Protein AF-A0A955SQ90-F1 (afdb_monomer)

Mean predicted aligned error: 10.05 Å

Radius of gyration: 16.02 Å; Cα contacts (8 Å, |Δi|>4): 239; chains: 1; bounding box: 36×39×43 Å

Sequence (158 aa):
DIQVRSLGATRTIRAVPMTREKFEENLLSICSNRDPAEMIDYAYPKRAPFSAIEWEGALPFVQVNGEWFELVSIDETPIRDILDFCHETYGEMWRLRFEEDIAGVLIQMGLEAYETVRLGLADREGEGVTLSEVPMTRANRDSIALINDVRLGRSGER

pLDDT: mean 78.4, std 21.26, range [29.86, 97.88]

Nearest PDB structures (foldseek):
  5xdf-assembly1_A  TM=3.552E-01  e=7.289E+00  Thermus thermophilus HB8
  6a0r-assembly1_A-2  TM=3.550E-01  e=7.733E+00  Thermus thermophilus HB8
  5zvs-assembly1_C  TM=3.124E-01  e=8.204E+00  Grass carp reovirus
  7yfe-assembly1_B  TM=2.837E-01  e=9.235E+00  Mammalian orthoreovirus 3

Foldseek 3Di:
DDFFDDDNDTDDDDQPQCPPVNLVVVLCVVPVDDDPVVSVCVSQPQWDLFQEWDDDDPWIWTHHPNDIWTFQDKQRHGVVVLLVQLCVPPPPCSVVCVQGRVLNSCVSSVHHRRFFIKTWTAHPVRRIDIDGGRGTDNNSNVSHVVVVCVVVVVVPDD

Secondary structure (DSSP, 8-state):
-EEEEETTEEEEE------HHHHHHHHHHH-TTS-HHHHHHHHS---BSSSEEEEETTEEEEEETTEEEEEEEETTEEHHHHHHHHHHHHGGGHHHHHHH-HHHHHHHTT---SSEEEEEEE-TT--EEEEEEEE-BHHHHHHHHHHHHHHTT-TT--

Structure (mmCIF, N/CA/C/O backbone):
data_AF-A0A955SQ90-F1
#
_entry.id   AF-A0A955SQ90-F1
#
loop_
_atom_site.group_PDB
_atom_site.id
_atom_site.type_symbol
_atom_site.label_atom_id
_atom_site.label_alt_id
_atom_site.label_comp_id
_atom_site.label_asym_id
_atom_site.label_entity_id
_atom_site.label_seq_id
_atom_site.pdbx_PDB_ins_code
_atom_site.Cartn_x
_atom_site.Cartn_y
_atom_site.Cartn_z
_atom_site.occupancy
_atom_site.B_iso_or_equiv
_atom_site.auth_seq_id
_atom_site.auth_comp_id
_atom_site.auth_asym_id
_atom_site.auth_atom_id
_atom_site.pdbx_PDB_model_num
ATOM 1 N N . ASP A 1 1 ? 2.388 -10.874 -18.696 1.00 40.19 1 ASP A N 1
ATOM 2 C CA . ASP A 1 1 ? 1.264 -10.207 -19.388 1.00 40.19 1 ASP A CA 1
ATOM 3 C C . ASP A 1 1 ? 0.035 -10.247 -18.497 1.00 40.19 1 ASP A C 1
ATOM 5 O O . ASP A 1 1 ? -0.494 -11.325 -18.267 1.00 40.19 1 ASP A O 1
ATOM 9 N N . ILE A 1 2 ? -0.361 -9.097 -17.951 1.00 38.97 2 ILE A N 1
ATOM 10 C CA . ILE A 1 2 ? -1.510 -8.938 -17.052 1.00 38.97 2 ILE A CA 1
ATOM 11 C C . ILE A 1 2 ? -2.742 -8.634 -17.912 1.00 38.97 2 ILE A C 1
ATOM 13 O O . ILE A 1 2 ? -2.686 -7.803 -18.818 1.00 38.97 2 ILE A O 1
ATOM 17 N N . GLN A 1 3 ? -3.857 -9.322 -17.675 1.00 32.62 3 GLN A N 1
ATOM 18 C CA . GLN A 1 3 ? -5.113 -9.065 -18.384 1.00 32.62 3 GLN A CA 1
ATOM 19 C C . GLN A 1 3 ? -6.008 -8.210 -17.492 1.00 32.62 3 GLN A C 1
ATOM 21 O O . GLN A 1 3 ? -6.596 -8.723 -16.546 1.00 32.62 3 GLN A O 1
ATOM 26 N N . VAL A 1 4 ? -6.136 -6.922 -17.806 1.00 39.19 4 VAL A N 1
ATOM 27 C CA . VAL A 1 4 ? -7.027 -6.017 -17.069 1.00 39.19 4 VAL A CA 1
ATOM 28 C C . VAL A 1 4 ? -8.333 -5.8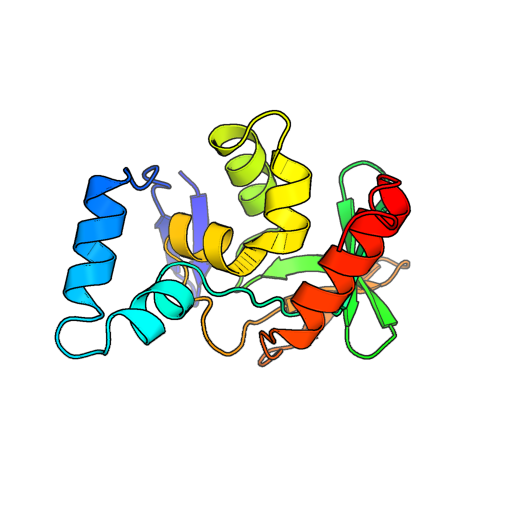68 -17.844 1.00 39.19 4 VAL A C 1
ATOM 30 O O . VAL A 1 4 ? -8.338 -5.710 -19.072 1.00 39.19 4 VAL A O 1
ATOM 33 N N . ARG A 1 5 ? -9.461 -5.963 -17.135 1.00 31.81 5 ARG A N 1
ATOM 34 C CA . ARG A 1 5 ? -10.804 -5.810 -17.701 1.00 31.81 5 ARG A CA 1
ATOM 35 C C . ARG A 1 5 ? -11.400 -4.493 -17.236 1.00 31.81 5 ARG A C 1
ATOM 37 O O . ARG A 1 5 ? -11.757 -4.376 -16.075 1.00 31.81 5 ARG A O 1
ATOM 44 N N . SER A 1 6 ? -11.579 -3.565 -18.171 1.00 32.31 6 SER A N 1
ATOM 45 C CA . SER A 1 6 ? -12.295 -2.311 -17.941 1.00 32.31 6 SER A CA 1
ATOM 46 C C . SER A 1 6 ? -13.330 -2.108 -19.051 1.00 32.31 6 SER A C 1
ATOM 48 O O . SER A 1 6 ? -13.035 -2.313 -20.230 1.00 32.31 6 SER A O 1
ATOM 50 N N . LEU A 1 7 ? -14.567 -1.772 -18.666 1.00 40.38 7 LEU A N 1
ATOM 51 C CA . LEU A 1 7 ? -15.672 -1.357 -19.551 1.00 40.38 7 LEU A CA 1
ATOM 52 C C . LEU A 1 7 ? -15.859 -2.213 -20.824 1.00 40.38 7 LEU A C 1
ATOM 54 O O . LEU A 1 7 ? -15.991 -1.701 -21.933 1.00 40.38 7 LEU A O 1
ATOM 58 N N . GLY A 1 8 ? -15.875 -3.541 -20.674 1.00 37.44 8 GLY A N 1
ATOM 59 C CA . GLY A 1 8 ? -16.151 -4.474 -21.777 1.00 37.44 8 GLY A CA 1
ATOM 60 C C . GLY A 1 8 ? -14.973 -4.745 -22.721 1.00 37.44 8 GLY A C 1
ATOM 61 O O . GLY A 1 8 ? -15.113 -5.554 -23.637 1.00 37.44 8 GLY A O 1
ATOM 62 N N . ALA A 1 9 ? -13.804 -4.148 -22.480 1.00 29.86 9 ALA A N 1
ATOM 63 C CA . ALA A 1 9 ? -12.573 -4.446 -23.199 1.00 29.86 9 ALA A CA 1
ATOM 64 C C . ALA A 1 9 ? -11.601 -5.218 -22.293 1.00 29.86 9 ALA A C 1
ATOM 66 O O . ALA A 1 9 ? -11.253 -4.786 -21.195 1.00 29.86 9 ALA A O 1
ATOM 67 N N . THR A 1 10 ? -11.147 -6.384 -22.762 1.00 32.06 10 THR A N 1
ATOM 68 C CA . THR A 1 10 ? -9.991 -7.063 -22.161 1.00 32.06 10 THR A CA 1
ATOM 69 C C . THR A 1 10 ? -8.747 -6.462 -22.795 1.00 32.06 10 THR A C 1
ATOM 71 O O . THR A 1 10 ? -8.514 -6.658 -23.989 1.00 32.06 10 THR A O 1
ATOM 74 N N . ARG A 1 11 ? -7.968 -5.701 -22.024 1.00 35.09 11 ARG A N 1
ATOM 75 C CA . ARG A 1 11 ? -6.677 -5.183 -22.476 1.00 35.09 11 ARG A CA 1
ATOM 76 C C . ARG A 1 11 ? -5.574 -6.001 -21.825 1.00 35.09 11 ARG A C 1
ATOM 78 O O . ARG A 1 11 ? -5.468 -6.078 -20.606 1.00 35.09 11 ARG A O 1
ATOM 85 N N . THR A 1 12 ? -4.719 -6.577 -22.661 1.00 33.41 12 THR A N 1
ATOM 86 C CA . THR A 1 12 ? -3.447 -7.129 -22.210 1.00 33.41 12 THR A CA 1
ATOM 87 C C . THR A 1 12 ? -2.516 -5.968 -21.885 1.00 33.41 12 THR A C 1
ATOM 89 O O . THR A 1 12 ? -2.025 -5.285 -22.786 1.00 33.41 12 THR A O 1
ATOM 92 N N . ILE A 1 13 ? -2.287 -5.720 -20.602 1.00 41.62 13 ILE A N 1
ATOM 93 C CA . ILE A 1 13 ? -1.193 -4.873 -20.152 1.00 41.62 13 ILE A CA 1
ATOM 94 C C . ILE A 1 13 ? 0.028 -5.780 -20.078 1.00 41.62 13 ILE A C 1
ATOM 96 O O . ILE A 1 13 ? 0.154 -6.659 -19.224 1.00 41.62 13 ILE A O 1
ATOM 100 N N . ARG A 1 14 ? 0.950 -5.602 -21.022 1.00 35.44 14 ARG A N 1
ATOM 101 C CA . ARG A 1 14 ? 2.285 -6.165 -20.865 1.00 35.44 14 ARG A CA 1
ATOM 102 C C . ARG A 1 14 ? 2.881 -5.468 -19.645 1.00 35.44 14 ARG A C 1
ATOM 104 O O . ARG A 1 14 ? 3.166 -4.277 -19.731 1.00 35.44 14 ARG A O 1
ATOM 111 N N . ALA A 1 15 ? 3.023 -6.180 -18.528 1.00 38.78 15 ALA A N 1
ATOM 112 C CA . ALA A 1 15 ? 3.887 -5.747 -17.440 1.00 38.78 15 ALA A CA 1
ATOM 113 C C . ALA A 1 15 ? 5.299 -5.718 -18.024 1.00 38.78 15 ALA A C 1
ATOM 115 O O . ALA A 1 15 ? 5.987 -6.733 -18.111 1.00 38.78 15 ALA A O 1
ATOM 116 N N . VAL A 1 16 ? 5.666 -4.580 -18.601 1.00 41.31 16 VAL A N 1
ATOM 117 C CA . VAL A 1 16 ? 7.043 -4.321 -18.973 1.00 41.31 16 VAL A CA 1
ATOM 118 C C . VAL A 1 16 ? 7.672 -3.904 -17.656 1.00 41.31 16 VAL A C 1
ATOM 120 O O . VAL A 1 16 ? 7.242 -2.875 -17.138 1.00 41.31 16 VAL A O 1
ATOM 123 N N . PRO A 1 17 ? 8.623 -4.665 -17.084 1.00 44.62 17 PRO A N 1
ATOM 124 C CA . PRO A 1 17 ? 9.369 -4.174 -15.937 1.00 44.62 17 PRO A CA 1
ATOM 125 C C . PRO A 1 17 ? 9.941 -2.823 -16.352 1.00 44.62 17 PRO A C 1
ATOM 127 O O . PRO A 1 17 ? 10.726 -2.732 -17.305 1.00 44.62 17 PRO A O 1
ATOM 130 N N . MET A 1 18 ? 9.429 -1.758 -15.741 1.00 51.94 18 MET A N 1
ATOM 131 C CA . MET A 1 18 ? 9.845 -0.417 -16.091 1.00 51.94 18 MET A CA 1
ATOM 132 C C . MET A 1 18 ? 11.285 -0.304 -15.605 1.00 51.94 18 MET A C 1
ATOM 134 O O . MET A 1 18 ? 11.559 -0.302 -14.407 1.00 51.94 18 MET A O 1
ATOM 138 N N . THR A 1 19 ? 12.232 -0.325 -16.544 1.00 59.25 19 THR A N 1
ATOM 139 C CA . THR A 1 19 ? 13.639 -0.113 -16.212 1.00 59.25 19 THR A CA 1
ATOM 140 C C . THR A 1 19 ? 13.769 1.259 -15.566 1.00 59.25 19 THR A C 1
ATOM 142 O O . THR A 1 19 ? 13.012 2.172 -15.895 1.00 59.25 19 THR A O 1
ATOM 145 N N . ARG A 1 20 ? 14.740 1.424 -14.664 1.00 52.84 20 ARG A N 1
ATOM 146 C CA . ARG A 1 20 ? 15.006 2.707 -14.000 1.00 52.84 20 ARG A CA 1
ATOM 147 C C . ARG A 1 20 ? 15.062 3.882 -14.988 1.00 52.84 20 ARG A C 1
ATOM 149 O O . ARG A 1 20 ? 14.469 4.914 -14.718 1.00 52.84 20 ARG A O 1
ATOM 156 N N . GLU A 1 21 ? 15.684 3.688 -16.150 1.00 52.06 21 GLU A N 1
ATOM 157 C CA . GLU A 1 21 ? 15.719 4.685 -17.231 1.00 52.06 21 GLU A CA 1
ATOM 158 C C . GLU A 1 21 ? 14.328 5.013 -17.793 1.00 52.06 21 GLU A C 1
ATOM 160 O O . GLU A 1 21 ? 13.989 6.181 -17.929 1.00 52.06 21 GLU A O 1
ATOM 165 N N . LYS A 1 22 ? 13.478 4.013 -18.058 1.00 57.44 22 LYS A N 1
ATOM 166 C CA . LYS A 1 22 ? 12.107 4.244 -18.552 1.00 57.44 22 LYS A CA 1
ATOM 167 C C . LYS A 1 22 ? 11.197 4.876 -17.501 1.00 57.44 22 LYS A C 1
ATOM 169 O O . LYS A 1 22 ? 10.275 5.608 -17.848 1.00 57.44 22 LYS A O 1
ATOM 174 N N . PHE A 1 23 ? 11.454 4.592 -16.227 1.00 57.75 23 PHE A N 1
ATOM 175 C CA . PHE A 1 23 ? 10.794 5.239 -15.098 1.00 57.75 23 PHE A CA 1
ATOM 176 C C . PHE A 1 23 ? 11.202 6.710 -15.007 1.00 57.75 23 PHE A C 1
ATOM 178 O O . PHE A 1 23 ? 10.340 7.578 -14.918 1.00 57.75 23 PHE A O 1
ATOM 185 N N . GLU A 1 24 ? 12.499 7.003 -15.123 1.00 55.03 24 GLU A N 1
ATOM 186 C CA . GLU A 1 24 ? 13.032 8.367 -15.160 1.00 55.03 24 GLU A CA 1
ATOM 187 C C . GLU A 1 24 ? 12.503 9.153 -16.378 1.00 55.03 24 GLU A C 1
ATOM 189 O O . GLU A 1 24 ? 12.085 10.297 -16.220 1.00 55.03 24 GLU A O 1
ATOM 194 N N . GLU A 1 25 ? 12.405 8.541 -17.564 1.00 56.84 25 GLU A N 1
ATOM 195 C CA . GLU A 1 25 ? 11.799 9.151 -18.761 1.00 56.84 25 GLU A CA 1
ATOM 196 C C . GLU A 1 25 ? 10.298 9.443 -18.590 1.00 56.84 25 GLU A C 1
ATOM 198 O O . GLU A 1 25 ? 9.833 10.528 -18.952 1.00 56.84 25 GLU A O 1
ATOM 203 N N . ASN A 1 26 ? 9.533 8.512 -18.008 1.00 58.47 26 ASN A N 1
ATOM 204 C CA . ASN A 1 26 ? 8.109 8.710 -17.726 1.00 58.47 26 ASN A CA 1
ATOM 205 C C . ASN A 1 26 ? 7.895 9.838 -16.701 1.00 58.47 26 ASN A C 1
ATOM 207 O O . ASN A 1 26 ? 7.064 10.723 -16.902 1.00 58.47 26 ASN A O 1
ATOM 211 N N . LEU A 1 27 ? 8.703 9.860 -15.637 1.00 55.91 27 LEU A N 1
ATOM 212 C CA . LEU A 1 27 ? 8.681 10.922 -14.632 1.00 55.91 27 LEU A CA 1
ATOM 213 C C . LEU A 1 27 ? 9.053 12.285 -15.223 1.00 55.91 27 LEU A C 1
ATOM 215 O O . LEU A 1 27 ? 8.381 13.274 -14.941 1.00 55.91 27 LEU A O 1
ATOM 219 N N . LEU A 1 28 ? 10.076 12.350 -16.077 1.00 54.56 28 LEU A N 1
ATOM 220 C CA . LEU A 1 28 ? 10.471 13.581 -16.766 1.00 54.56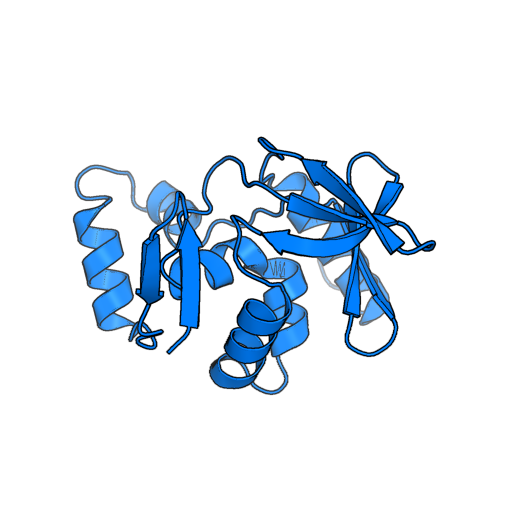 28 LEU A CA 1
ATOM 221 C C . LEU A 1 28 ? 9.370 14.090 -17.710 1.00 54.56 28 LEU A C 1
ATOM 223 O O . LEU A 1 28 ? 9.173 15.302 -17.815 1.00 54.56 28 LEU A O 1
ATOM 227 N N . SER A 1 29 ? 8.624 13.185 -18.354 1.00 54.59 29 SER A N 1
ATOM 228 C CA . SER A 1 29 ? 7.499 13.535 -19.229 1.00 54.59 29 SER A CA 1
ATOM 229 C C . SER A 1 29 ? 6.281 14.061 -18.463 1.00 54.59 29 SER A C 1
ATOM 231 O O . SER A 1 29 ? 5.602 14.959 -18.959 1.00 54.59 29 SER A O 1
ATOM 233 N N . ILE A 1 30 ? 5.979 13.519 -17.280 1.00 54.78 30 ILE A N 1
ATOM 234 C CA . ILE A 1 30 ? 4.834 13.948 -16.455 1.00 54.78 30 ILE A CA 1
ATOM 235 C C . ILE A 1 30 ? 5.147 15.262 -15.712 1.00 54.78 30 ILE A C 1
ATOM 237 O O . ILE A 1 30 ? 4.253 16.078 -15.479 1.00 54.78 30 ILE A O 1
ATOM 241 N N . CYS A 1 31 ? 6.416 15.505 -15.366 1.00 49.44 31 CYS A N 1
ATOM 242 C CA . CYS A 1 31 ? 6.795 16.487 -14.344 1.00 49.44 31 CYS A CA 1
ATOM 243 C C . CYS A 1 31 ? 7.624 17.684 -14.843 1.00 49.44 31 CYS A C 1
ATOM 245 O O . CYS A 1 31 ? 8.264 18.340 -14.022 1.00 49.44 31 CYS A O 1
ATOM 247 N N . SER A 1 32 ? 7.612 18.025 -16.139 1.00 47.56 32 SER A N 1
ATOM 248 C CA . SER A 1 32 ? 8.575 18.971 -16.749 1.00 47.56 32 SER A CA 1
ATOM 249 C C . SER A 1 32 ? 8.633 20.409 -16.177 1.00 47.56 32 SER A C 1
ATOM 251 O O . SER A 1 32 ? 9.423 21.201 -16.681 1.00 47.56 32 SER A O 1
ATOM 253 N N . ASN A 1 33 ? 7.827 20.780 -15.171 1.00 53.41 33 ASN A N 1
ATOM 254 C CA . ASN A 1 33 ? 7.740 22.137 -14.606 1.00 53.41 33 ASN A CA 1
ATOM 255 C C . ASN A 1 33 ? 7.637 22.198 -13.058 1.00 53.41 33 ASN A C 1
ATOM 257 O O . ASN A 1 33 ? 7.194 23.222 -12.537 1.00 53.41 33 ASN A O 1
ATOM 261 N N . ARG A 1 34 ? 7.980 21.141 -12.302 1.00 54.31 34 ARG A N 1
ATOM 262 C CA . ARG A 1 34 ? 7.826 21.117 -10.823 1.00 54.31 34 ARG A CA 1
ATOM 263 C C . ARG A 1 34 ? 9.153 21.174 -10.052 1.00 54.31 34 ARG A C 1
ATOM 265 O O . ARG A 1 34 ? 10.207 20.850 -10.591 1.00 54.31 34 ARG A O 1
ATOM 272 N N . ASP A 1 35 ? 9.082 21.613 -8.791 1.00 52.53 35 ASP A N 1
ATOM 273 C CA . ASP A 1 35 ? 10.223 21.760 -7.872 1.00 52.53 35 ASP A CA 1
ATOM 274 C C . ASP A 1 35 ? 10.890 20.391 -7.576 1.00 52.53 35 ASP A C 1
ATOM 276 O O . ASP A 1 35 ? 10.179 19.418 -7.311 1.00 52.53 35 ASP A O 1
ATOM 280 N N . PRO A 1 36 ? 12.234 20.272 -7.584 1.00 51.19 36 PRO A N 1
ATOM 281 C CA . PRO A 1 36 ? 12.950 19.024 -7.291 1.00 51.19 36 PRO A CA 1
ATOM 282 C C . PRO A 1 36 ? 12.625 18.365 -5.941 1.00 51.19 36 PRO A C 1
ATOM 284 O O . PRO A 1 36 ? 12.716 17.142 -5.828 1.00 51.19 36 PRO A O 1
ATOM 287 N N . ALA A 1 37 ? 12.254 19.133 -4.914 1.00 46.91 37 ALA A N 1
ATOM 288 C CA . ALA A 1 37 ? 11.840 18.578 -3.627 1.00 46.91 37 ALA A CA 1
ATOM 289 C C . ALA A 1 37 ? 10.424 17.975 -3.691 1.00 46.91 37 ALA A C 1
ATOM 291 O O . ALA A 1 37 ? 10.178 16.933 -3.080 1.00 46.91 37 ALA A O 1
ATOM 292 N N . GLU A 1 38 ? 9.522 18.563 -4.486 1.00 51.22 38 GLU A N 1
ATOM 293 C CA . GLU A 1 38 ? 8.226 17.955 -4.822 1.00 51.22 38 GLU A CA 1
ATOM 294 C C . GLU A 1 38 ? 8.398 16.742 -5.748 1.00 51.22 38 GLU A C 1
ATOM 296 O O . GLU A 1 38 ? 7.637 15.782 -5.644 1.00 51.22 38 GLU A O 1
ATOM 301 N N . MET A 1 39 ? 9.428 16.726 -6.605 1.00 52.97 39 MET A N 1
ATOM 302 C CA . MET A 1 39 ? 9.703 15.596 -7.501 1.00 52.97 39 MET A CA 1
ATOM 303 C C . MET A 1 39 ? 10.000 14.288 -6.762 1.00 52.97 39 MET A C 1
ATOM 305 O O . MET A 1 39 ? 9.681 13.230 -7.295 1.00 52.97 39 MET A O 1
ATOM 309 N N . ILE A 1 40 ? 10.587 14.319 -5.559 1.00 52.22 40 ILE A N 1
ATOM 310 C CA . ILE A 1 40 ? 10.886 13.087 -4.805 1.00 52.22 40 ILE A CA 1
ATOM 311 C C . ILE A 1 40 ? 9.600 12.453 -4.253 1.00 52.22 40 ILE A C 1
ATOM 313 O O . ILE A 1 40 ? 9.452 11.237 -4.351 1.00 52.22 40 ILE A O 1
ATOM 317 N N . ASP A 1 41 ? 8.663 13.252 -3.724 1.00 55.44 41 ASP A N 1
ATOM 318 C CA . ASP A 1 41 ? 7.350 12.749 -3.278 1.00 55.44 41 ASP A CA 1
ATOM 319 C C . ASP A 1 41 ? 6.458 12.375 -4.471 1.00 55.44 41 ASP A C 1
ATOM 321 O O . ASP A 1 41 ? 5.644 11.471 -4.369 1.00 55.44 41 ASP A O 1
ATOM 325 N N . TYR A 1 42 ? 6.634 13.008 -5.636 1.00 58.22 42 TYR A N 1
ATOM 326 C CA . TYR A 1 42 ? 5.882 12.637 -6.839 1.00 58.22 42 TYR A CA 1
ATOM 327 C C . TYR A 1 42 ? 6.410 11.363 -7.508 1.00 58.22 42 TYR A C 1
ATOM 329 O O . TYR A 1 42 ? 5.638 10.557 -8.020 1.00 58.22 42 TYR A O 1
ATOM 337 N N . ALA A 1 43 ? 7.730 11.169 -7.504 1.00 59.84 43 ALA A N 1
ATOM 338 C CA . ALA A 1 43 ? 8.367 9.973 -8.041 1.00 59.84 43 ALA A CA 1
ATOM 339 C C . ALA A 1 43 ? 8.172 8.759 -7.126 1.00 59.84 43 ALA A C 1
ATOM 341 O O . ALA A 1 43 ? 8.012 7.644 -7.612 1.00 59.84 43 ALA A O 1
ATOM 342 N N . TYR A 1 44 ? 8.173 8.977 -5.808 1.00 66.06 44 TYR A N 1
ATO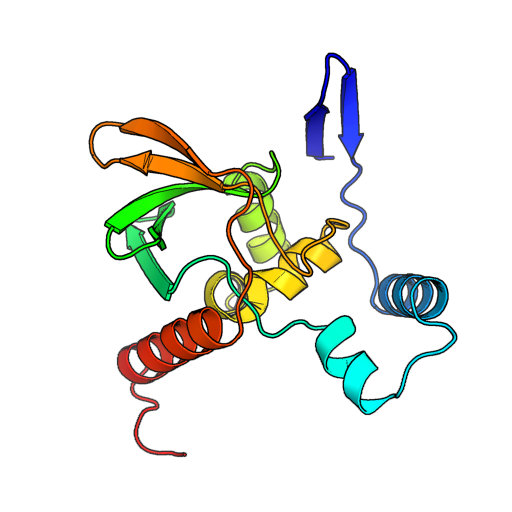M 343 C CA . TYR A 1 44 ? 8.015 7.931 -4.799 1.00 66.06 44 TYR A CA 1
ATOM 344 C C . TYR A 1 44 ? 7.070 8.405 -3.686 1.00 66.06 44 TYR A C 1
ATOM 346 O O . TYR A 1 44 ? 7.533 8.727 -2.583 1.00 66.06 44 TYR A O 1
ATOM 354 N N . PRO A 1 45 ? 5.753 8.468 -3.958 1.00 78.56 45 PRO A N 1
ATOM 355 C CA . PRO A 1 45 ? 4.794 8.961 -2.986 1.00 78.56 45 PRO A CA 1
ATOM 356 C C . PRO A 1 45 ? 4.784 8.067 -1.759 1.00 78.56 45 PRO A C 1
ATOM 358 O O . PRO A 1 45 ? 4.445 6.887 -1.811 1.00 78.56 45 PRO A O 1
ATOM 361 N N . LYS A 1 46 ? 5.132 8.639 -0.606 1.00 88.44 46 LYS A N 1
ATOM 362 C CA . LYS A 1 46 ? 5.130 7.910 0.670 1.00 88.44 46 LYS A CA 1
ATOM 363 C C . LYS A 1 46 ? 3.723 7.872 1.254 1.00 88.44 46 LYS A C 1
ATOM 365 O O . LYS A 1 46 ? 3.473 8.451 2.310 1.00 88.44 46 LYS A O 1
ATOM 370 N N . ARG A 1 47 ? 2.791 7.244 0.536 1.00 92.75 47 ARG A N 1
ATOM 371 C CA . ARG A 1 47 ? 1.352 7.259 0.831 1.00 92.75 47 ARG A CA 1
ATOM 372 C C . ARG A 1 47 ? 0.752 5.858 0.761 1.00 92.75 47 ARG A C 1
ATOM 374 O O . ARG A 1 47 ? 1.223 5.018 0.003 1.00 92.75 47 ARG A O 1
ATOM 381 N N . ALA A 1 48 ? -0.302 5.629 1.539 1.00 94.94 48 ALA A N 1
ATOM 382 C CA . ALA A 1 48 ? -1.051 4.375 1.550 1.00 94.94 48 ALA A CA 1
ATOM 383 C C . ALA A 1 48 ? -2.562 4.633 1.720 1.00 94.94 48 ALA A C 1
ATOM 385 O O . ALA A 1 48 ? -2.942 5.612 2.376 1.00 94.94 48 ALA A O 1
ATOM 386 N N . PRO A 1 49 ? -3.436 3.777 1.162 1.00 96.06 49 PRO A N 1
ATOM 387 C CA . PRO A 1 49 ? -4.886 3.918 1.303 1.00 96.06 49 PRO A CA 1
ATOM 388 C C . PRO A 1 49 ? -5.449 3.260 2.579 1.00 96.06 49 PRO A C 1
ATOM 390 O O . PRO A 1 49 ? -6.617 3.450 2.902 1.00 96.06 49 PRO A O 1
ATOM 393 N N . PHE A 1 50 ? -4.627 2.524 3.330 1.00 97.12 50 PHE A N 1
ATOM 394 C CA . PHE A 1 50 ? -4.985 1.837 4.577 1.00 97.12 50 PHE A CA 1
ATOM 395 C C . PHE A 1 50 ? -3.972 2.141 5.686 1.00 97.12 50 PHE A C 1
ATOM 397 O O . PHE A 1 50 ? -2.810 2.412 5.399 1.00 97.12 50 PHE A O 1
ATOM 404 N N . SER A 1 51 ? -4.404 2.113 6.948 1.00 96.81 51 SER A N 1
ATOM 405 C CA . SER A 1 51 ? -3.597 2.544 8.105 1.00 96.81 51 SER A CA 1
ATOM 406 C C . SER A 1 51 ? -2.788 1.430 8.767 1.00 96.81 51 SER A C 1
ATOM 408 O O . SER A 1 51 ? -1.848 1.707 9.512 1.00 96.81 51 SER A O 1
ATOM 410 N N . ALA A 1 52 ? -3.155 0.175 8.523 1.00 96.88 52 ALA A N 1
ATOM 411 C CA . ALA A 1 52 ? -2.481 -0.997 9.060 1.00 96.88 52 ALA A CA 1
ATOM 412 C C . ALA A 1 52 ? -2.631 -2.178 8.101 1.00 96.88 52 ALA A C 1
ATOM 414 O O . ALA A 1 52 ? -3.537 -2.197 7.263 1.00 96.88 52 ALA A O 1
ATOM 415 N N . ILE A 1 53 ? -1.734 -3.150 8.241 1.00 96.69 53 ILE A N 1
ATOM 416 C CA . ILE A 1 53 ? -1.725 -4.377 7.456 1.00 96.69 53 ILE A CA 1
ATOM 417 C C . ILE A 1 53 ? -1.313 -5.562 8.326 1.00 96.69 53 ILE A C 1
ATOM 419 O O . ILE A 1 53 ? -0.354 -5.488 9.095 1.00 96.69 53 ILE A O 1
ATOM 423 N N . GLU A 1 54 ? -2.042 -6.658 8.174 1.00 94.75 54 GLU A N 1
ATOM 424 C CA . GLU A 1 54 ? -1.774 -7.956 8.776 1.00 94.75 54 GLU A CA 1
ATOM 425 C C . GLU A 1 54 ? -1.767 -9.027 7.684 1.00 94.75 54 GLU A C 1
ATOM 427 O O . GLU A 1 54 ? -2.400 -8.881 6.640 1.00 94.75 54 GLU A O 1
ATOM 432 N N . TRP A 1 55 ? -1.022 -10.107 7.907 1.00 93.56 55 TRP A N 1
ATOM 433 C CA . TRP A 1 55 ? -0.915 -11.199 6.942 1.00 93.56 55 TRP A CA 1
ATOM 434 C C . TRP A 1 55 ? -1.544 -12.459 7.511 1.00 93.56 55 TRP A C 1
ATOM 436 O O . TRP A 1 55 ? -1.047 -13.015 8.492 1.00 93.56 55 TRP A O 1
ATOM 446 N N . GLU A 1 56 ? -2.572 -12.961 6.836 1.00 91.12 56 GLU A N 1
ATOM 447 C CA . GLU A 1 56 ? -3.108 -14.295 7.077 1.00 91.12 56 GLU A CA 1
ATOM 448 C C . GLU A 1 56 ? -2.604 -15.216 5.959 1.00 91.12 56 GLU A C 1
ATOM 450 O O . GLU A 1 56 ? -3.129 -15.284 4.846 1.00 91.12 56 GLU A O 1
ATOM 455 N N . GLY A 1 57 ? -1.477 -15.881 6.229 1.00 89.25 57 GLY A N 1
ATOM 456 C CA . GLY A 1 57 ? -0.764 -16.664 5.223 1.00 89.25 57 GLY A CA 1
ATOM 457 C C . GLY A 1 57 ? -0.156 -15.777 4.130 1.00 89.25 57 GLY A C 1
ATOM 458 O O . GLY A 1 57 ? 0.829 -15.077 4.368 1.00 89.25 57 GLY A O 1
ATOM 459 N N . ALA A 1 58 ? -0.708 -15.859 2.917 1.00 87.12 58 ALA A N 1
ATOM 460 C CA . ALA A 1 58 ? -0.281 -15.063 1.762 1.00 87.12 58 ALA A CA 1
ATOM 461 C C . ALA A 1 58 ? -1.211 -13.874 1.469 1.00 87.12 58 ALA A C 1
ATOM 463 O O . ALA A 1 58 ? -0.901 -13.074 0.589 1.00 87.12 58 ALA A O 1
ATOM 464 N N . LEU A 1 59 ? -2.335 -13.763 2.184 1.00 90.50 59 LEU A N 1
ATOM 465 C CA . LEU A 1 59 ? -3.352 -12.753 1.924 1.00 90.50 59 LEU A CA 1
ATOM 466 C C . LEU A 1 59 ? -3.166 -11.549 2.860 1.00 90.50 59 LEU A C 1
ATOM 468 O O . LEU A 1 59 ? -3.041 -11.742 4.077 1.00 90.50 59 LEU A O 1
ATOM 472 N N . PRO A 1 60 ? -3.122 -10.321 2.316 1.00 96.56 60 PRO A N 1
ATOM 473 C CA . PRO A 1 60 ? -3.05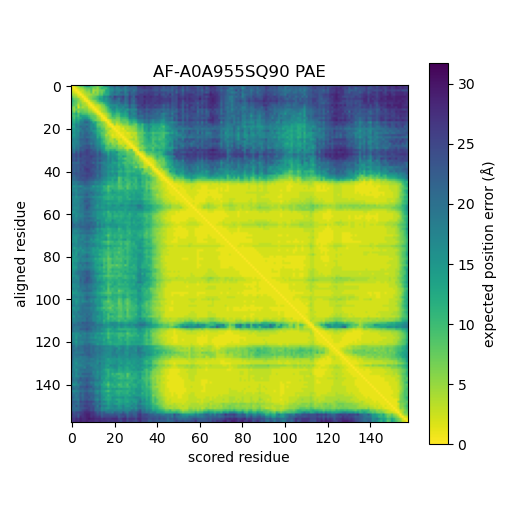6 -9.112 3.117 1.00 96.56 60 PRO A CA 1
ATOM 474 C C . PRO A 1 60 ? -4.450 -8.707 3.605 1.00 96.56 60 PRO A C 1
ATOM 476 O O . PRO A 1 60 ? -5.360 -8.460 2.812 1.00 96.56 60 PRO A O 1
ATOM 479 N N . PHE A 1 61 ? -4.582 -8.572 4.919 1.00 97.19 61 PHE A N 1
ATOM 480 C CA . PHE A 1 61 ? -5.694 -7.892 5.564 1.00 97.19 61 PHE A CA 1
ATOM 481 C C . PHE A 1 61 ? -5.288 -6.459 5.867 1.00 97.19 61 PHE A C 1
ATOM 483 O O . PHE A 1 61 ? -4.207 -6.221 6.400 1.00 97.19 61 PHE A O 1
ATOM 490 N N . VAL A 1 62 ? -6.138 -5.497 5.535 1.00 97.75 62 VAL A N 1
ATOM 491 C CA . VAL A 1 62 ? -5.852 -4.073 5.688 1.00 97.75 62 VAL A CA 1
ATOM 492 C C . VAL A 1 62 ? -6.907 -3.382 6.529 1.00 97.75 62 VAL A C 1
ATOM 494 O O . VAL A 1 62 ? -8.087 -3.732 6.481 1.00 97.75 62 VAL A O 1
ATOM 497 N N . GLN A 1 63 ? -6.475 -2.376 7.285 1.00 97.38 63 GLN A N 1
ATOM 498 C CA . GLN A 1 63 ? -7.381 -1.542 8.058 1.00 97.38 63 GLN A CA 1
ATOM 499 C C . GLN A 1 63 ? -7.785 -0.297 7.263 1.00 97.38 63 GLN A C 1
ATOM 501 O O . GLN A 1 63 ? -6.943 0.547 6.944 1.00 97.38 63 GLN A O 1
ATOM 506 N N . VAL A 1 64 ? -9.081 -0.154 6.988 1.00 96.19 64 VAL A N 1
ATOM 507 C CA . VAL A 1 64 ? -9.675 1.009 6.317 1.00 96.19 64 VAL A CA 1
ATOM 508 C C . VAL A 1 64 ? -10.786 1.551 7.207 1.00 96.19 64 VAL A C 1
ATOM 510 O O . VAL A 1 64 ? -11.659 0.806 7.636 1.00 96.19 64 VAL A O 1
ATOM 513 N N . ASN A 1 65 ? -10.744 2.847 7.532 1.00 92.00 65 ASN A N 1
ATOM 514 C CA . ASN A 1 65 ? -11.714 3.499 8.427 1.00 92.00 65 ASN A CA 1
ATOM 515 C C . ASN A 1 65 ? -11.901 2.801 9.794 1.00 92.00 65 ASN A C 1
ATOM 517 O O . ASN A 1 65 ? -12.961 2.896 10.405 1.00 92.00 65 ASN A O 1
ATOM 521 N N . GLY A 1 66 ? -10.859 2.127 10.293 1.00 93.25 66 GLY A N 1
ATOM 522 C CA . GLY A 1 66 ? -10.876 1.413 11.574 1.00 93.25 66 GLY A CA 1
ATOM 523 C C . GLY A 1 66 ? -11.329 -0.049 11.493 1.00 93.25 66 GLY A C 1
ATOM 524 O O . GLY A 1 66 ? -11.178 -0.773 12.476 1.00 93.25 66 GLY A O 1
ATOM 525 N N . GLU A 1 67 ? -11.795 -0.506 10.333 1.00 95.31 67 GLU A N 1
ATOM 526 C CA . GLU A 1 67 ? -12.281 -1.868 10.106 1.00 95.31 67 GLU A CA 1
ATOM 527 C C . GLU A 1 67 ? -11.284 -2.689 9.283 1.00 95.31 67 GLU A C 1
ATOM 529 O O . GLU A 1 67 ? -10.544 -2.141 8.465 1.00 95.31 67 GLU A O 1
ATOM 534 N N . TRP A 1 68 ? -11.245 -4.000 9.528 1.00 96.50 68 TRP A N 1
ATOM 535 C CA . TRP A 1 68 ? -10.320 -4.930 8.880 1.00 96.50 68 TRP A CA 1
ATOM 536 C C . TRP A 1 68 ? -10.996 -5.679 7.740 1.00 96.50 68 TRP A C 1
ATOM 538 O O . TRP A 1 68 ? -12.036 -6.303 7.941 1.00 96.50 68 TRP A O 1
ATOM 548 N N . PHE A 1 69 ? -10.341 -5.690 6.585 1.00 97.31 69 PHE A N 1
ATOM 549 C CA . PHE A 1 69 ? -10.814 -6.367 5.383 1.00 97.31 69 PHE A CA 1
ATOM 550 C C . PHE A 1 69 ? -9.683 -7.139 4.721 1.00 97.31 69 PHE A C 1
ATOM 552 O O . PHE A 1 69 ? -8.536 -6.700 4.762 1.00 97.31 69 PHE A O 1
ATOM 559 N N . GLU A 1 70 ? -9.999 -8.241 4.052 1.00 97.44 70 GLU A N 1
ATOM 560 C CA . GLU A 1 70 ? -9.117 -8.801 3.034 1.00 97.44 70 GLU A CA 1
ATOM 561 C C . GLU A 1 70 ? -9.014 -7.803 1.876 1.00 97.44 70 GLU A C 1
ATOM 563 O O . GLU A 1 70 ? -10.025 -7.303 1.372 1.00 97.44 70 GLU A O 1
ATOM 568 N N . LEU A 1 71 ? -7.792 -7.502 1.442 1.00 97.88 71 LEU A N 1
ATOM 569 C CA . LEU A 1 71 ? -7.571 -6.657 0.279 1.00 97.88 71 LEU A CA 1
ATOM 570 C C . LEU A 1 71 ? -7.603 -7.514 -0.992 1.00 97.88 71 LEU A C 1
ATOM 572 O O . LEU A 1 71 ? -6.726 -8.345 -1.220 1.00 97.88 71 LEU A O 1
ATOM 576 N N . VAL A 1 72 ? -8.603 -7.275 -1.842 1.00 97.50 72 VAL A N 1
ATOM 577 C CA . VAL A 1 72 ? -8.870 -8.068 -3.054 1.00 97.50 72 VAL A CA 1
ATOM 578 C C . VAL A 1 72 ? -8.300 -7.400 -4.306 1.00 97.50 72 VAL A C 1
ATOM 580 O O . VAL A 1 72 ? -7.708 -8.069 -5.158 1.00 97.50 72 VAL A O 1
ATOM 583 N N . SER A 1 73 ? -8.427 -6.075 -4.423 1.00 96.81 73 SER A N 1
ATOM 584 C CA . SER A 1 73 ? -7.886 -5.320 -5.561 1.00 96.81 73 SER A CA 1
ATOM 585 C C . SER A 1 73 ? -7.611 -3.852 -5.241 1.00 96.81 73 SER A C 1
ATOM 587 O O . SER A 1 73 ? -8.302 -3.267 -4.407 1.00 96.81 73 SER A O 1
ATOM 589 N N . ILE A 1 74 ? -6.690 -3.239 -5.987 1.00 96.06 74 ILE A N 1
ATOM 590 C CA . ILE A 1 74 ? -6.485 -1.783 -6.053 1.00 96.06 74 ILE A CA 1
ATOM 591 C C . ILE A 1 74 ? -6.647 -1.353 -7.513 1.00 96.06 74 ILE A C 1
ATOM 593 O O . ILE A 1 74 ? -6.001 -1.927 -8.383 1.00 96.06 74 ILE A O 1
ATOM 597 N N . ASP A 1 75 ? -7.525 -0.390 -7.795 1.00 93.12 75 ASP A N 1
ATOM 598 C CA . ASP A 1 75 ? -7.816 0.120 -9.146 1.00 93.12 75 ASP A CA 1
ATOM 599 C C . ASP A 1 75 ? -8.057 -0.994 -10.172 1.00 93.12 75 ASP A C 1
ATOM 601 O O . ASP A 1 75 ? -7.456 -1.045 -11.242 1.00 93.12 75 ASP A O 1
ATOM 605 N N . GLU A 1 76 ? -8.928 -1.938 -9.799 1.00 91.44 76 GLU A N 1
ATOM 606 C CA . GLU A 1 76 ? -9.280 -3.128 -10.594 1.00 91.44 76 GLU A CA 1
ATOM 607 C C . GLU A 1 76 ? -8.113 -4.107 -10.829 1.00 91.44 76 GLU A C 1
ATOM 609 O O . GLU A 1 76 ? -8.306 -5.155 -11.445 1.00 91.44 76 GLU A O 1
ATOM 614 N N . THR A 1 77 ? -6.926 -3.818 -10.288 1.00 94.56 77 THR A N 1
ATOM 615 C CA . THR A 1 77 ? -5.762 -4.704 -10.315 1.00 94.56 77 THR A CA 1
ATOM 616 C C . THR A 1 77 ? -5.860 -5.692 -9.152 1.00 94.56 77 THR A C 1
ATOM 618 O O . THR A 1 77 ? -5.871 -5.266 -7.991 1.00 94.56 77 THR A O 1
ATOM 621 N N . PRO A 1 78 ? -5.948 -7.007 -9.419 1.00 96.19 78 PRO A N 1
ATOM 622 C CA . PRO A 1 78 ? -5.998 -8.021 -8.372 1.00 96.19 78 PRO A CA 1
ATOM 623 C C . PRO A 1 78 ? -4.769 -7.950 -7.466 1.00 96.19 78 PRO A C 1
ATOM 625 O O . PRO A 1 78 ? -3.646 -7.810 -7.951 1.00 96.19 78 PRO A O 1
ATOM 628 N N . ILE A 1 79 ? -4.955 -8.138 -6.157 1.00 95.94 79 ILE A N 1
ATOM 629 C CA . ILE A 1 79 ? -3.825 -8.158 -5.218 1.00 95.94 79 ILE A CA 1
ATOM 630 C C . ILE A 1 79 ? -2.801 -9.218 -5.576 1.00 95.94 79 ILE A C 1
ATOM 632 O O . ILE A 1 79 ? -1.609 -8.960 -5.466 1.00 95.94 79 ILE A O 1
ATOM 636 N N . ARG A 1 80 ? -3.239 -10.370 -6.082 1.00 95.19 80 ARG A N 1
ATOM 637 C CA . ARG A 1 80 ? -2.325 -11.402 -6.566 1.00 95.19 80 ARG A CA 1
ATOM 638 C C . ARG A 1 80 ? -1.321 -10.864 -7.591 1.00 95.19 80 ARG A C 1
ATOM 640 O O . ARG A 1 80 ? -0.139 -11.143 -7.453 1.00 95.19 80 ARG A O 1
ATOM 647 N N . ASP A 1 81 ? -1.768 -10.065 -8.556 1.00 94.88 81 ASP A N 1
ATOM 648 C CA . ASP A 1 81 ? -0.896 -9.538 -9.612 1.00 94.88 81 ASP A CA 1
ATOM 649 C C . ASP A 1 81 ? 0.115 -8.525 -9.047 1.00 94.88 81 ASP A C 1
ATOM 651 O O . ASP A 1 81 ? 1.268 -8.479 -9.475 1.00 94.88 81 ASP A O 1
ATOM 655 N N . ILE A 1 82 ? -0.296 -7.743 -8.042 1.00 95.19 82 ILE A N 1
ATOM 656 C CA . ILE A 1 82 ? 0.584 -6.807 -7.328 1.00 95.19 82 ILE A CA 1
ATOM 657 C C . ILE A 1 82 ? 1.610 -7.572 -6.480 1.00 95.19 82 ILE A C 1
ATOM 659 O O . ILE A 1 82 ? 2.788 -7.218 -6.456 1.00 95.19 82 ILE A O 1
ATOM 663 N N . LEU A 1 83 ? 1.189 -8.638 -5.797 1.00 95.19 83 LEU A N 1
ATOM 664 C CA . LEU A 1 83 ? 2.077 -9.486 -5.004 1.00 95.19 83 LEU A CA 1
ATOM 665 C C . LEU A 1 83 ? 3.090 -10.219 -5.882 1.00 95.19 83 LEU A C 1
ATOM 667 O O . LEU A 1 83 ? 4.275 -10.217 -5.550 1.00 95.19 83 LEU A O 1
ATOM 671 N N . ASP A 1 84 ? 2.652 -10.789 -7.005 1.00 94.31 84 ASP A N 1
ATOM 672 C CA . ASP A 1 84 ? 3.524 -11.445 -7.981 1.00 94.31 84 ASP A CA 1
ATOM 673 C C . ASP A 1 84 ? 4.579 -10.448 -8.498 1.00 94.31 84 ASP A C 1
ATOM 675 O O . ASP A 1 84 ? 5.777 -10.738 -8.464 1.00 94.31 84 ASP A O 1
ATOM 679 N N . PHE A 1 85 ? 4.169 -9.220 -8.839 1.00 92.19 85 PHE A N 1
ATOM 680 C CA . PHE A 1 85 ? 5.097 -8.148 -9.210 1.00 92.19 85 PHE A CA 1
ATOM 681 C C . PHE A 1 85 ? 6.100 -7.819 -8.090 1.00 92.19 85 PHE A C 1
ATOM 683 O O . PHE A 1 85 ? 7.303 -7.698 -8.345 1.00 92.19 85 PHE A O 1
ATOM 690 N N . CYS A 1 86 ? 5.640 -7.698 -6.842 1.00 92.00 86 CYS A N 1
ATOM 691 C CA . CYS A 1 86 ? 6.511 -7.437 -5.697 1.00 92.00 86 CYS A CA 1
ATOM 692 C C . CYS A 1 86 ? 7.533 -8.559 -5.476 1.00 92.00 86 CYS A C 1
ATOM 694 O O . CYS A 1 86 ? 8.703 -8.284 -5.197 1.00 92.00 86 CYS A O 1
ATOM 696 N N . HIS A 1 87 ? 7.102 -9.815 -5.594 1.00 92.88 87 HIS A N 1
ATOM 697 C CA . HIS A 1 87 ? 7.963 -10.985 -5.467 1.00 92.88 87 HIS A CA 1
ATOM 698 C C . HIS A 1 87 ? 9.059 -10.996 -6.533 1.00 92.88 87 HIS A C 1
ATOM 700 O O . HIS A 1 87 ? 10.235 -11.157 -6.199 1.00 92.88 87 HIS A O 1
ATOM 706 N N . GLU A 1 88 ? 8.682 -10.789 -7.795 1.00 89.38 88 GLU A N 1
ATOM 707 C CA . GLU A 1 88 ? 9.611 -10.764 -8.926 1.00 89.38 88 GLU A CA 1
ATOM 708 C C . GLU A 1 88 ? 10.604 -9.597 -8.834 1.00 89.38 88 GLU A C 1
ATOM 710 O O . GLU A 1 88 ? 11.781 -9.756 -9.158 1.00 89.38 88 GLU A O 1
ATOM 715 N N . THR A 1 89 ? 10.150 -8.434 -8.359 1.00 85.62 89 THR A N 1
ATOM 716 C CA . THR A 1 89 ?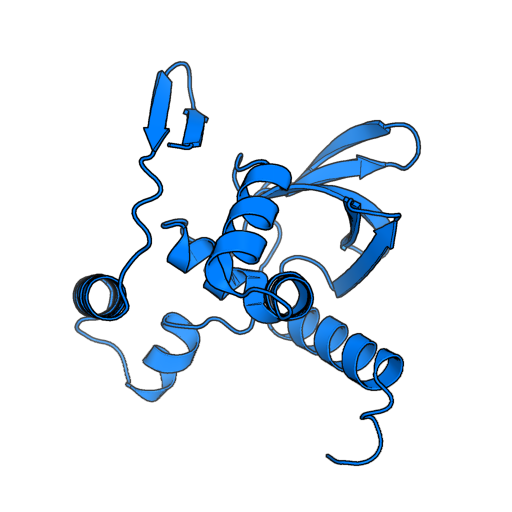 10.943 -7.197 -8.385 1.00 85.62 89 THR A CA 1
ATOM 717 C C . THR A 1 89 ? 11.848 -7.039 -7.164 1.00 85.62 89 THR A C 1
ATOM 719 O O . THR A 1 89 ? 12.975 -6.556 -7.288 1.00 85.62 89 THR A O 1
ATOM 722 N N . TYR A 1 90 ? 11.384 -7.425 -5.972 1.00 85.88 90 TYR A N 1
ATOM 723 C CA . TYR A 1 90 ? 12.047 -7.063 -4.711 1.00 85.88 90 TYR A CA 1
ATOM 724 C C . TYR A 1 90 ? 12.592 -8.251 -3.914 1.00 85.88 90 TYR A C 1
ATOM 726 O O . TYR A 1 90 ? 13.229 -8.036 -2.877 1.00 85.88 90 TYR A O 1
ATOM 734 N N . GLY A 1 91 ? 12.368 -9.489 -4.366 1.00 90.81 91 GLY A N 1
ATOM 735 C CA . GLY A 1 91 ? 12.863 -10.685 -3.684 1.00 90.81 91 GLY A CA 1
ATOM 736 C C . GLY A 1 91 ? 12.413 -10.715 -2.224 1.00 90.81 91 GLY A C 1
ATOM 737 O O . GLY A 1 91 ? 11.249 -10.479 -1.934 1.00 90.81 91 GLY A O 1
ATOM 738 N N . GLU A 1 92 ? 13.325 -10.943 -1.280 1.00 89.19 92 GLU A N 1
ATOM 739 C CA . GLU A 1 92 ? 13.003 -11.044 0.157 1.00 89.19 92 GLU A CA 1
ATOM 740 C C . GLU A 1 92 ? 12.347 -9.785 0.754 1.00 89.19 92 GLU A C 1
ATOM 742 O O . GLU A 1 92 ? 11.638 -9.871 1.756 1.00 89.19 92 GLU A O 1
ATOM 747 N N . MET A 1 93 ? 12.524 -8.622 0.119 1.00 88.50 93 MET A N 1
ATOM 748 C CA . MET A 1 93 ? 11.966 -7.347 0.577 1.00 88.50 93 MET A CA 1
ATOM 749 C C . MET A 1 93 ? 10.528 -7.101 0.103 1.00 88.50 93 MET A C 1
ATOM 751 O O . MET A 1 93 ? 9.961 -6.055 0.423 1.00 88.50 93 MET A O 1
ATOM 755 N N . TRP A 1 94 ? 9.931 -8.036 -0.645 1.00 93.31 94 TRP A N 1
ATOM 756 C CA . TRP A 1 94 ? 8.617 -7.873 -1.271 1.00 93.31 94 TRP A CA 1
ATOM 757 C C . TRP A 1 94 ? 7.524 -7.447 -0.284 1.00 93.31 94 TRP A C 1
ATOM 759 O O . TRP A 1 94 ? 6.753 -6.543 -0.596 1.00 93.31 94 TRP A O 1
ATOM 769 N N . ARG A 1 95 ? 7.496 -8.027 0.929 1.00 93.69 95 ARG A N 1
ATOM 770 C CA . ARG A 1 95 ? 6.502 -7.667 1.957 1.00 93.69 95 ARG A CA 1
ATOM 771 C C . ARG A 1 95 ? 6.662 -6.228 2.398 1.00 93.69 95 ARG A C 1
ATOM 773 O O . ARG A 1 95 ? 5.697 -5.482 2.381 1.00 93.69 95 ARG A O 1
ATOM 780 N N . LEU A 1 96 ? 7.883 -5.820 2.739 1.00 91.44 96 LEU A N 1
ATOM 781 C CA . LEU A 1 96 ? 8.132 -4.461 3.213 1.00 91.44 96 LEU A CA 1
ATOM 782 C C . LEU A 1 96 ? 7.806 -3.423 2.130 1.00 91.44 96 LEU A C 1
ATOM 784 O O . LEU A 1 96 ? 7.301 -2.349 2.440 1.00 91.44 96 LEU A O 1
ATOM 788 N N . ARG A 1 97 ? 8.061 -3.751 0.856 1.00 92.56 97 ARG A N 1
ATOM 789 C CA . ARG A 1 97 ? 7.710 -2.892 -0.284 1.00 92.56 97 ARG A CA 1
ATOM 790 C C . ARG A 1 97 ? 6.207 -2.786 -0.482 1.00 92.56 97 ARG A C 1
ATOM 792 O O . ARG A 1 97 ? 5.704 -1.682 -0.645 1.00 92.56 97 ARG A O 1
ATOM 799 N N . PHE A 1 98 ? 5.494 -3.902 -0.394 1.00 95.12 98 PHE A N 1
ATOM 800 C CA . PHE A 1 98 ? 4.038 -3.891 -0.438 1.00 95.12 98 PHE A CA 1
ATOM 801 C C . PHE A 1 98 ? 3.433 -3.083 0.719 1.00 95.12 98 PHE A C 1
ATOM 803 O O . PHE A 1 98 ? 2.527 -2.289 0.508 1.00 95.12 98 PHE A O 1
ATOM 810 N N . GLU A 1 99 ? 3.947 -3.258 1.937 1.00 94.62 99 GLU A N 1
ATOM 811 C CA . GLU A 1 99 ? 3.423 -2.603 3.138 1.00 94.62 99 GLU A CA 1
ATOM 812 C C . GLU A 1 99 ? 3.706 -1.089 3.150 1.00 94.62 99 GLU A C 1
ATOM 814 O O . GLU A 1 99 ? 2.807 -0.289 3.392 1.00 94.62 99 GLU A O 1
ATOM 819 N N . GLU A 1 100 ? 4.948 -0.669 2.898 1.00 91.88 100 GLU A N 1
ATOM 820 C CA . GLU A 1 100 ? 5.373 0.719 3.138 1.00 91.88 100 GLU A CA 1
ATOM 821 C C . GLU A 1 100 ? 5.503 1.594 1.889 1.00 91.88 100 GLU A C 1
ATOM 823 O O . GLU A 1 100 ? 5.671 2.816 2.015 1.00 91.88 100 GLU A O 1
ATOM 828 N N . ASP A 1 101 ? 5.501 0.978 0.710 1.00 90.62 101 ASP A N 1
ATOM 829 C CA . ASP A 1 101 ? 5.849 1.608 -0.567 1.00 90.62 101 ASP A CA 1
ATOM 830 C C . ASP A 1 101 ? 4.820 1.274 -1.659 1.00 90.62 101 ASP A C 1
ATOM 832 O O . ASP A 1 101 ? 5.133 1.281 -2.848 1.00 90.62 101 ASP A O 1
ATOM 836 N N . ILE A 1 102 ? 3.576 0.979 -1.258 1.00 93.56 102 ILE A N 1
ATOM 837 C CA . ILE A 1 102 ? 2.513 0.548 -2.175 1.00 93.56 102 ILE A CA 1
ATOM 838 C C . ILE A 1 102 ? 2.302 1.529 -3.332 1.00 93.56 102 ILE A C 1
ATOM 840 O O . ILE A 1 102 ? 2.143 1.101 -4.468 1.00 93.56 102 ILE A O 1
ATOM 844 N N . ALA A 1 103 ? 2.369 2.841 -3.089 1.00 90.88 103 ALA A N 1
ATOM 845 C CA . ALA A 1 103 ? 2.227 3.829 -4.157 1.00 90.88 103 ALA A CA 1
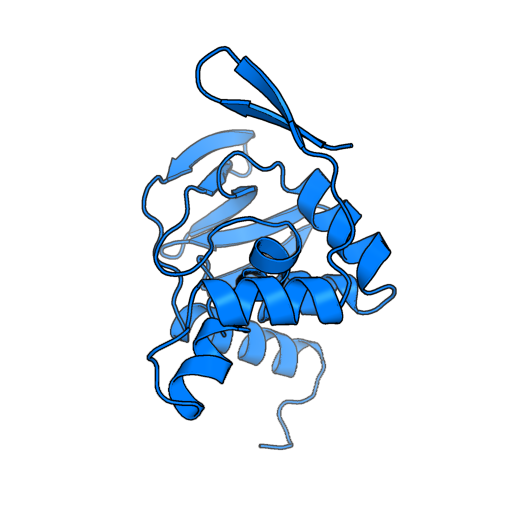ATOM 846 C C . ALA A 1 103 ? 3.357 3.710 -5.196 1.00 90.88 103 ALA A C 1
ATOM 848 O O . ALA A 1 103 ? 3.102 3.724 -6.397 1.00 90.88 103 ALA A O 1
ATOM 849 N N . GLY A 1 104 ? 4.601 3.524 -4.740 1.00 87.44 104 GLY A N 1
ATOM 850 C CA . GLY A 1 104 ? 5.752 3.294 -5.611 1.00 87.44 104 GLY A CA 1
ATOM 851 C C . GLY A 1 104 ? 5.628 1.996 -6.411 1.00 87.44 104 GLY A C 1
ATOM 852 O O . GLY A 1 104 ? 5.934 1.983 -7.603 1.00 87.44 104 GLY A O 1
ATOM 853 N N . VAL A 1 105 ? 5.122 0.928 -5.786 1.00 90.69 105 VAL A N 1
ATOM 854 C CA . VAL A 1 105 ? 4.822 -0.346 -6.459 1.00 90.69 105 VAL A CA 1
ATOM 855 C C . VAL A 1 105 ? 3.812 -0.135 -7.589 1.00 90.69 105 VAL A C 1
ATOM 857 O O . VAL A 1 105 ? 4.079 -0.520 -8.726 1.00 90.69 105 VAL A O 1
ATOM 860 N N . LEU A 1 106 ? 2.685 0.524 -7.307 1.00 90.38 106 LEU A N 1
ATOM 861 C CA . LEU A 1 106 ? 1.629 0.774 -8.292 1.00 90.38 106 LEU A CA 1
ATOM 862 C C . LEU A 1 106 ? 2.139 1.622 -9.469 1.00 90.38 106 LEU A C 1
ATOM 864 O O . LEU A 1 106 ? 1.896 1.275 -10.625 1.00 90.38 106 LEU A O 1
ATOM 868 N N . ILE A 1 107 ? 2.934 2.665 -9.206 1.00 85.62 107 ILE A N 1
ATOM 869 C CA . ILE A 1 107 ? 3.541 3.490 -10.265 1.00 85.62 107 ILE A CA 1
ATOM 870 C C . ILE A 1 107 ? 4.510 2.667 -11.123 1.00 85.62 107 ILE A C 1
ATOM 872 O O . ILE A 1 107 ? 4.503 2.796 -12.347 1.00 85.62 107 ILE A O 1
ATOM 876 N N . GLN A 1 108 ? 5.320 1.785 -10.526 1.00 84.12 108 GLN A N 1
ATOM 877 C CA . GLN A 1 108 ? 6.219 0.907 -11.290 1.00 84.12 108 GLN A CA 1
ATOM 878 C C . GLN A 1 108 ? 5.463 -0.130 -12.132 1.00 84.12 108 GLN A C 1
ATOM 880 O O . GLN A 1 108 ? 5.954 -0.531 -13.189 1.00 84.12 108 GLN A O 1
ATOM 885 N N . MET A 1 109 ? 4.254 -0.514 -11.713 1.00 84.38 109 MET A N 1
ATOM 886 C CA . MET A 1 109 ? 3.318 -1.305 -12.520 1.00 84.38 109 MET A CA 1
ATOM 887 C C . MET A 1 109 ? 2.623 -0.482 -13.623 1.00 84.38 109 MET A C 1
ATOM 889 O O . MET A 1 109 ? 1.920 -1.054 -14.458 1.00 84.38 109 MET A O 1
ATOM 893 N N . GLY A 1 110 ? 2.838 0.837 -13.670 1.00 83.00 110 GLY A N 1
ATOM 894 C CA . GLY A 1 110 ? 2.247 1.749 -14.650 1.00 83.00 110 GLY A CA 1
ATOM 895 C C . GLY A 1 110 ? 0.851 2.255 -14.279 1.00 83.00 110 GLY A C 1
ATOM 896 O O . GLY A 1 110 ? 0.109 2.657 -15.174 1.00 83.00 110 GLY A O 1
ATOM 897 N N . LEU A 1 111 ? 0.485 2.210 -12.994 1.00 80.44 111 LEU A N 1
ATOM 898 C CA . LEU A 1 111 ? -0.788 2.701 -12.462 1.00 80.44 111 LEU A CA 1
ATOM 899 C C . LEU A 1 111 ? -0.622 4.103 -11.855 1.00 80.44 111 LEU A C 1
ATOM 901 O O . LEU A 1 111 ? 0.423 4.439 -11.297 1.00 80.44 111 LEU A O 1
ATOM 905 N N . GLU A 1 112 ? -1.665 4.924 -11.944 1.00 76.69 112 GLU A N 1
ATOM 906 C CA . GLU A 1 112 ? -1.692 6.250 -11.321 1.00 76.69 112 GLU A CA 1
ATOM 907 C C . GLU A 1 112 ? -2.121 6.113 -9.853 1.00 76.69 112 GLU A C 1
ATOM 909 O O . GLU A 1 112 ? -3.274 5.814 -9.576 1.00 76.69 112 GLU A O 1
ATOM 914 N N . ALA A 1 113 ? -1.203 6.322 -8.903 1.00 66.62 113 ALA A N 1
ATOM 915 C CA . ALA A 1 113 ? -1.451 6.092 -7.471 1.00 66.62 113 ALA A CA 1
ATOM 916 C C . ALA A 1 113 ? -1.089 7.319 -6.613 1.00 66.62 113 ALA A C 1
ATOM 918 O O . ALA A 1 113 ? -0.261 7.248 -5.702 1.00 66.62 113 ALA A O 1
ATOM 919 N N . TYR A 1 114 ? -1.666 8.478 -6.947 1.00 68.50 114 TYR A N 1
ATOM 920 C CA . TYR A 1 114 ? -1.233 9.768 -6.390 1.00 68.50 114 TYR A CA 1
ATOM 921 C C . TYR A 1 114 ? -2.153 10.332 -5.297 1.00 68.50 114 TYR A C 1
ATOM 923 O O . TYR A 1 114 ? -1.662 10.824 -4.277 1.00 68.50 114 TYR A O 1
ATOM 931 N N . GLU A 1 115 ? -3.475 10.268 -5.482 1.00 83.50 115 GLU A N 1
ATOM 932 C CA . GLU A 1 115 ? -4.430 10.966 -4.604 1.00 83.50 115 GLU A CA 1
ATOM 933 C C . GLU A 1 115 ? -5.457 10.030 -3.977 1.00 83.50 115 GLU A C 1
ATOM 935 O O . GLU A 1 115 ? -5.567 9.963 -2.751 1.00 83.50 115 GLU A O 1
ATOM 940 N N . THR A 1 116 ? -6.190 9.292 -4.803 1.00 89.94 116 THR A N 1
ATOM 941 C CA . THR A 1 116 ? -7.188 8.317 -4.366 1.00 89.94 116 THR A CA 1
ATOM 942 C C . THR A 1 116 ? -7.070 7.051 -5.197 1.00 89.94 116 THR A C 1
ATOM 944 O O . THR A 1 116 ? -6.506 7.078 -6.289 1.00 89.94 116 THR A O 1
ATOM 947 N N . VAL A 1 117 ? -7.580 5.949 -4.656 1.00 94.12 117 VAL A N 1
ATOM 948 C CA . VAL A 1 117 ? -7.654 4.656 -5.341 1.00 94.12 117 VAL A CA 1
ATOM 949 C C . VAL A 1 117 ? -8.996 3.993 -5.061 1.00 94.12 117 VAL A C 1
ATOM 951 O O . VAL A 1 117 ? -9.630 4.226 -4.022 1.00 94.12 117 VAL A O 1
ATOM 954 N N . ARG A 1 118 ? -9.402 3.100 -5.958 1.00 95.00 118 ARG A N 1
ATOM 955 C CA . ARG A 1 118 ? -10.516 2.185 -5.749 1.00 95.00 118 ARG A CA 1
ATOM 956 C C . ARG A 1 118 ? -10.024 0.919 -5.058 1.00 95.00 118 ARG A C 1
ATOM 958 O O . ARG A 1 118 ? -9.217 0.181 -5.616 1.00 95.00 118 ARG A O 1
ATOM 965 N N . LEU A 1 119 ? -10.564 0.614 -3.883 1.00 97.31 119 LEU A N 1
ATOM 966 C CA . LEU A 1 119 ? -10.302 -0.636 -3.175 1.00 97.31 119 LEU A CA 1
ATOM 967 C C . LEU A 1 119 ? -11.434 -1.634 -3.406 1.00 97.31 119 LEU A C 1
ATOM 969 O O . LEU A 1 119 ? -12.603 -1.327 -3.174 1.00 97.31 119 LEU A O 1
ATOM 973 N N . GLY A 1 120 ? -11.071 -2.839 -3.837 1.00 97.69 120 GLY A N 1
ATOM 974 C CA . GLY A 1 120 ? -11.907 -4.026 -3.696 1.00 97.69 120 GLY A CA 1
ATOM 975 C C . GLY A 1 120 ? -11.508 -4.737 -2.412 1.00 97.69 120 GLY A C 1
ATOM 976 O O . GLY A 1 120 ? -10.329 -5.039 -2.219 1.00 97.69 120 GLY A O 1
ATOM 977 N N . LEU A 1 121 ? -12.477 -4.967 -1.542 1.00 97.75 121 LEU A N 1
ATOM 978 C CA . LEU A 1 121 ? -12.300 -5.511 -0.205 1.00 97.75 121 LEU A CA 1
ATOM 979 C C . LEU A 1 121 ? -13.269 -6.676 -0.007 1.00 97.75 121 LEU A C 1
ATOM 981 O O . LEU A 1 121 ? -14.323 -6.713 -0.641 1.00 97.75 121 LEU A O 1
ATOM 985 N N . ALA A 1 122 ? -12.935 -7.597 0.885 1.00 97.00 122 ALA A N 1
ATOM 986 C CA . ALA A 1 122 ? -13.875 -8.581 1.400 1.00 97.00 122 ALA A CA 1
ATOM 987 C C . ALA A 1 122 ? -13.796 -8.617 2.925 1.00 97.00 122 ALA A C 1
ATOM 989 O O . ALA A 1 122 ? -12.722 -8.434 3.502 1.00 97.00 122 ALA A O 1
ATOM 990 N N . ASP A 1 123 ? -14.925 -8.814 3.594 1.00 91.31 123 ASP A N 1
ATOM 991 C CA . ASP A 1 123 ? -14.902 -9.101 5.024 1.00 91.31 123 ASP A CA 1
ATOM 992 C C . ASP A 1 123 ? -14.417 -10.539 5.299 1.00 91.31 123 ASP A C 1
ATOM 994 O O . ASP A 1 123 ? -14.084 -11.306 4.392 1.00 91.31 123 ASP A O 1
ATOM 998 N N . ARG A 1 124 ? -14.368 -10.928 6.577 1.00 85.81 124 ARG A N 1
ATOM 999 C CA . ARG A 1 124 ? -13.943 -12.281 6.979 1.00 85.81 124 ARG A CA 1
ATOM 1000 C C . ARG A 1 124 ? -14.925 -13.385 6.562 1.00 85.81 124 ARG A C 1
ATOM 1002 O O . ARG A 1 124 ? -14.556 -14.556 6.614 1.00 85.81 124 ARG A O 1
ATOM 1009 N N . GLU A 1 125 ? -16.151 -13.037 6.187 1.00 87.75 125 GLU A N 1
ATOM 1010 C CA . GLU A 1 125 ? -17.170 -13.963 5.682 1.00 87.75 125 GLU A CA 1
ATOM 1011 C C . GLU A 1 125 ? -17.098 -14.101 4.148 1.00 87.75 125 GLU A C 1
ATOM 1013 O O . GLU A 1 125 ? -17.731 -14.988 3.569 1.00 87.75 125 GLU A O 1
ATOM 1018 N N . GLY A 1 126 ? -16.259 -13.286 3.496 1.00 86.25 126 GLY A N 1
ATOM 1019 C CA . GLY A 1 126 ? -16.064 -13.247 2.052 1.00 86.25 126 GLY A CA 1
ATOM 1020 C C . GLY A 1 126 ? -17.059 -12.336 1.330 1.00 86.25 126 GLY A C 1
ATOM 1021 O O . GLY A 1 126 ? -17.137 -12.383 0.099 1.00 86.25 126 GLY A O 1
ATOM 1022 N N . GLU A 1 127 ? -17.828 -11.519 2.055 1.00 91.31 127 GLU A N 1
ATOM 1023 C CA . GLU A 1 127 ? -18.725 -10.539 1.452 1.00 91.31 127 GLU A CA 1
ATOM 1024 C C . GLU A 1 127 ? -17.911 -9.369 0.889 1.00 91.31 127 GLU A C 1
ATOM 1026 O O . GLU A 1 127 ? -17.159 -8.693 1.592 1.00 91.31 127 GLU A O 1
ATOM 1031 N N . GLY A 1 128 ? -18.036 -9.153 -0.422 1.00 93.56 128 GLY A N 1
ATOM 1032 C CA . GLY A 1 128 ? -17.259 -8.153 -1.143 1.00 93.56 128 GLY A CA 1
ATOM 1033 C C . GLY A 1 128 ? -17.829 -6.741 -1.005 1.00 93.56 128 GLY A C 1
ATOM 1034 O O . GLY A 1 128 ? -19.000 -6.505 -1.300 1.00 93.56 128 GLY A O 1
ATOM 1035 N N . VAL A 1 129 ? -16.971 -5.774 -0.681 1.00 95.25 129 VAL A N 1
ATOM 1036 C CA . VAL A 1 129 ? -17.273 -4.338 -0.693 1.00 95.25 129 VAL A CA 1
ATOM 1037 C C . VAL A 1 129 ? -16.284 -3.591 -1.588 1.00 95.25 129 VAL A C 1
ATOM 1039 O O . VAL A 1 129 ? -15.122 -3.959 -1.730 1.00 95.25 129 VAL A O 1
ATOM 1042 N N . THR A 1 130 ? -16.750 -2.539 -2.258 1.00 96.25 130 THR A N 1
ATOM 1043 C CA . THR A 1 130 ? -15.901 -1.670 -3.082 1.00 96.25 130 THR A CA 1
ATOM 1044 C C . THR A 1 130 ? -15.966 -0.245 -2.560 1.00 96.25 130 THR A C 1
ATOM 1046 O O . THR A 1 130 ? -17.054 0.313 -2.430 1.00 96.25 130 THR A O 1
ATOM 1049 N N . LEU A 1 131 ? -14.804 0.361 -2.330 1.00 95.19 131 LEU A N 1
ATOM 1050 C CA . LEU A 1 131 ? -14.663 1.771 -1.978 1.00 95.19 131 LEU A CA 1
ATOM 1051 C C . LEU A 1 131 ? -13.984 2.496 -3.142 1.00 95.19 131 LEU A C 1
ATOM 1053 O O . LEU A 1 131 ? -12.907 2.088 -3.559 1.00 95.19 131 LEU A O 1
ATOM 1057 N N . SER A 1 132 ? -14.609 3.528 -3.708 1.00 90.75 132 SER A N 1
ATOM 1058 C CA . SER A 1 132 ? -14.175 4.117 -4.987 1.00 90.75 132 SER A CA 1
ATOM 1059 C C . SER A 1 132 ? -13.137 5.233 -4.884 1.00 90.75 132 SER A C 1
ATOM 1061 O O . SER A 1 132 ? -12.372 5.408 -5.822 1.00 90.75 132 SER A O 1
ATOM 1063 N N . GLU A 1 133 ? -13.114 5.989 -3.788 1.00 92.12 133 GLU A N 1
ATOM 1064 C CA . GLU A 1 133 ? -12.286 7.199 -3.649 1.00 92.12 133 GLU A CA 1
ATOM 1065 C C . GLU A 1 133 ? -11.517 7.177 -2.322 1.00 92.12 133 GLU A C 1
ATOM 1067 O O . GLU A 1 133 ? -11.594 8.099 -1.509 1.00 92.12 133 GLU A O 1
ATOM 1072 N N . VAL A 1 134 ? -10.807 6.077 -2.055 1.00 94.88 134 VAL A N 1
ATOM 1073 C CA . VAL A 1 134 ? -10.056 5.934 -0.804 1.00 94.88 134 VAL A CA 1
ATOM 1074 C C . VAL A 1 134 ? -8.793 6.791 -0.879 1.00 94.88 134 VAL A C 1
ATOM 1076 O O . VAL A 1 134 ? -7.981 6.582 -1.782 1.00 94.88 134 VAL A O 1
ATOM 1079 N N . PRO A 1 135 ? -8.589 7.748 0.044 1.00 94.25 135 PRO A N 1
ATOM 1080 C CA . PRO A 1 135 ? -7.458 8.660 -0.026 1.00 94.25 135 PRO A CA 1
ATOM 1081 C C . PRO A 1 135 ? -6.138 7.948 0.271 1.00 94.25 135 PRO A C 1
ATOM 1083 O O . PRO A 1 135 ? -5.979 7.283 1.296 1.00 94.25 135 PRO A O 1
ATOM 1086 N N . MET A 1 136 ? -5.147 8.168 -0.589 1.00 92.00 136 MET A N 1
ATOM 1087 C CA . MET A 1 136 ? -3.763 7.790 -0.336 1.00 92.00 136 MET A CA 1
ATOM 1088 C C . MET A 1 136 ? -3.102 8.851 0.539 1.00 92.00 136 MET A C 1
ATOM 1090 O O . MET A 1 136 ? -2.796 9.954 0.084 1.00 92.00 136 MET A O 1
ATOM 1094 N N . THR A 1 137 ? -2.854 8.530 1.810 1.00 93.81 137 THR A N 1
ATOM 1095 C CA . THR A 1 137 ? -2.316 9.505 2.768 1.00 93.81 137 THR A CA 1
ATOM 1096 C C . THR A 1 137 ? -0.943 9.110 3.291 1.00 93.81 137 THR A C 1
ATOM 1098 O O . THR A 1 137 ? -0.614 7.930 3.436 1.00 93.81 137 THR A O 1
ATOM 1101 N N . ARG A 1 138 ? -0.132 10.124 3.612 1.00 92.12 138 ARG A N 1
ATOM 1102 C CA . ARG A 1 138 ? 1.154 9.929 4.290 1.00 92.12 138 ARG A CA 1
ATOM 1103 C C . ARG A 1 138 ? 0.973 9.403 5.712 1.00 92.12 138 ARG A C 1
ATOM 1105 O O . ARG A 1 138 ? 1.739 8.552 6.141 1.00 92.12 138 ARG A O 1
ATOM 1112 N N . ALA A 1 139 ? -0.070 9.861 6.406 1.00 94.94 139 ALA A N 1
ATOM 1113 C CA . ALA A 1 139 ? -0.391 9.415 7.760 1.00 94.94 139 ALA A CA 1
ATOM 1114 C C . ALA A 1 139 ? -0.606 7.895 7.823 1.00 94.94 139 ALA A C 1
ATOM 1116 O O . ALA A 1 139 ? -0.002 7.232 8.658 1.00 94.94 139 ALA A O 1
ATOM 1117 N N . ASN A 1 140 ? -1.375 7.340 6.883 1.00 95.94 140 ASN A N 1
ATOM 1118 C CA . ASN A 1 140 ? -1.583 5.898 6.751 1.00 95.94 140 ASN A CA 1
ATOM 1119 C C . ASN A 1 140 ? -0.263 5.129 6.586 1.00 95.94 140 ASN A C 1
ATOM 1121 O O . ASN A 1 140 ? -0.001 4.162 7.298 1.00 95.94 140 ASN A O 1
ATOM 1125 N N . ARG A 1 141 ? 0.610 5.596 5.685 1.00 95.19 141 ARG A N 1
ATOM 1126 C CA . ARG A 1 141 ? 1.927 4.986 5.458 1.00 95.19 141 ARG A CA 1
ATOM 1127 C C . ARG A 1 141 ? 2.818 5.068 6.698 1.00 95.19 141 ARG A C 1
ATOM 1129 O O . ARG A 1 141 ? 3.528 4.115 7.012 1.00 95.19 141 ARG A O 1
ATOM 1136 N N . ASP A 1 142 ? 2.800 6.198 7.398 1.00 94.31 142 ASP A N 1
ATOM 1137 C CA . ASP A 1 142 ? 3.569 6.394 8.628 1.00 94.31 142 ASP A CA 1
ATOM 1138 C C . ASP A 1 142 ? 3.082 5.464 9.751 1.00 94.31 142 ASP A C 1
ATOM 1140 O O . ASP A 1 142 ? 3.910 4.915 10.481 1.00 94.31 142 ASP A O 1
ATOM 1144 N N . SER A 1 143 ? 1.770 5.219 9.851 1.00 95.19 143 SER A N 1
ATOM 1145 C CA . SER A 1 143 ? 1.196 4.227 10.769 1.00 95.19 143 SER A CA 1
ATOM 1146 C C . SER A 1 143 ? 1.702 2.814 10.475 1.00 95.19 143 SER A C 1
ATOM 1148 O O . SER A 1 143 ? 2.156 2.135 11.396 1.00 95.19 143 SER A O 1
ATOM 1150 N N . ILE A 1 144 ? 1.717 2.394 9.206 1.00 95.12 144 ILE A N 1
ATOM 1151 C CA . ILE A 1 144 ? 2.258 1.084 8.808 1.00 95.12 144 ILE A CA 1
ATOM 1152 C C . ILE A 1 144 ? 3.744 0.975 9.161 1.00 95.12 144 ILE A C 1
ATOM 1154 O O . ILE A 1 144 ? 4.164 -0.006 9.771 1.00 95.12 144 ILE A O 1
ATOM 1158 N N . ALA A 1 145 ? 4.539 1.996 8.833 1.00 92.44 145 ALA A N 1
ATOM 1159 C CA . ALA A 1 145 ? 5.969 2.002 9.132 1.00 92.44 145 ALA A CA 1
ATOM 1160 C C . ALA A 1 145 ? 6.246 1.927 10.643 1.00 92.44 145 ALA A C 1
ATOM 1162 O O . ALA A 1 145 ? 7.168 1.239 11.074 1.00 92.44 145 ALA A O 1
ATOM 1163 N N . LEU A 1 146 ? 5.431 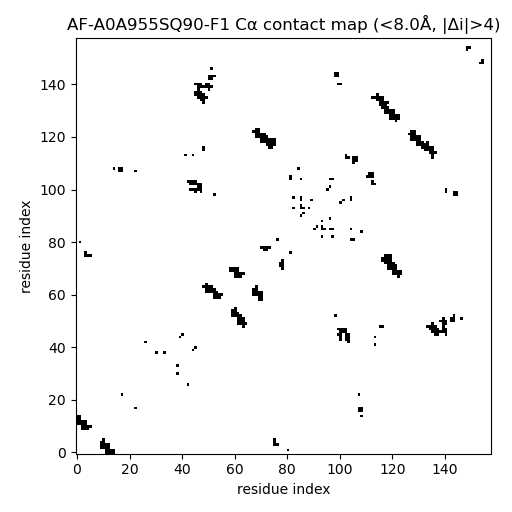2.598 11.464 1.00 92.62 146 LEU A N 1
ATOM 1164 C CA . LEU A 1 146 ? 5.530 2.512 12.920 1.00 92.62 146 LEU A CA 1
ATOM 1165 C C . LEU A 1 146 ? 5.217 1.097 13.429 1.00 92.62 146 LEU A C 1
ATOM 1167 O O . LEU A 1 146 ? 5.959 0.565 14.254 1.00 92.62 146 LEU A O 1
ATOM 1171 N N . ILE A 1 147 ? 4.148 0.474 12.923 1.00 92.69 147 ILE A N 1
ATOM 1172 C CA . ILE A 1 147 ? 3.787 -0.913 13.257 1.00 92.69 147 ILE A CA 1
ATOM 1173 C C . ILE A 1 147 ? 4.926 -1.863 12.869 1.00 92.69 147 ILE A C 1
ATOM 1175 O O . ILE A 1 147 ? 5.308 -2.731 13.655 1.00 92.69 147 ILE A O 1
ATOM 1179 N N . ASN A 1 148 ? 5.514 -1.670 11.689 1.00 90.81 148 ASN A N 1
ATOM 1180 C CA . ASN A 1 148 ? 6.633 -2.465 11.203 1.00 90.81 148 ASN A CA 1
ATOM 1181 C C . ASN A 1 148 ? 7.891 -2.312 12.050 1.00 90.81 148 ASN A C 1
ATOM 1183 O O . ASN A 1 148 ? 8.530 -3.318 12.360 1.00 90.81 148 ASN A O 1
ATOM 1187 N N . ASP A 1 149 ? 8.234 -1.096 12.467 1.00 89.81 149 ASP A N 1
ATOM 1188 C CA . ASP A 1 149 ? 9.369 -0.874 13.360 1.00 89.81 149 ASP A CA 1
ATOM 1189 C C . ASP A 1 149 ? 9.190 -1.608 14.687 1.00 89.81 149 ASP A C 1
ATOM 1191 O O . ASP A 1 149 ? 10.129 -2.238 15.172 1.00 89.81 149 ASP A O 1
ATOM 1195 N N . VAL A 1 150 ? 7.978 -1.595 15.248 1.00 88.81 150 VAL A N 1
ATOM 1196 C CA . VAL A 1 150 ? 7.656 -2.366 16.456 1.00 88.81 150 VAL A CA 1
ATOM 1197 C C . VAL A 1 150 ? 7.763 -3.869 16.183 1.00 88.81 150 VAL A C 1
ATOM 1199 O O . VAL A 1 150 ? 8.435 -4.574 16.935 1.00 88.81 150 VAL A O 1
ATOM 1202 N N . ARG A 1 151 ? 7.171 -4.362 15.086 1.00 85.62 151 ARG A N 1
ATOM 1203 C CA . ARG A 1 151 ? 7.197 -5.782 14.681 1.00 85.62 151 ARG A CA 1
ATOM 1204 C C . ARG A 1 151 ? 8.622 -6.306 14.482 1.00 85.62 151 ARG A C 1
ATOM 1206 O O . ARG A 1 151 ? 8.903 -7.456 14.804 1.00 85.62 151 ARG A O 1
ATOM 1213 N N . LEU A 1 152 ? 9.511 -5.473 13.948 1.00 84.88 152 LEU A N 1
ATOM 1214 C CA . LEU A 1 152 ? 10.902 -5.814 13.642 1.00 84.88 152 LEU A CA 1
ATOM 1215 C C . LEU A 1 152 ? 11.878 -5.463 14.778 1.00 84.88 152 LEU A C 1
ATOM 1217 O O . LEU A 1 152 ? 13.079 -5.671 14.618 1.00 84.88 152 LEU A O 1
ATOM 1221 N N . GLY A 1 153 ? 11.396 -4.927 15.906 1.00 84.12 153 GLY A N 1
ATOM 1222 C CA . GLY A 1 153 ? 12.236 -4.542 17.045 1.00 84.12 153 GLY A CA 1
ATOM 1223 C C . GLY A 1 153 ? 13.167 -3.351 16.779 1.00 84.12 153 GLY A C 1
ATOM 1224 O O . GLY A 1 153 ? 14.195 -3.221 17.437 1.00 84.12 153 GLY A O 1
ATOM 1225 N N . ARG A 1 154 ? 12.830 -2.484 15.817 1.00 79.31 154 ARG A N 1
ATOM 1226 C CA . ARG A 1 154 ? 13.609 -1.297 15.406 1.00 79.31 154 ARG A CA 1
ATOM 1227 C C . ARG A 1 154 ? 13.269 -0.028 16.194 1.00 79.31 154 ARG A C 1
ATOM 1229 O O . ARG A 1 154 ? 13.842 1.027 15.949 1.00 79.31 154 ARG A O 1
ATOM 1236 N N . SER A 1 155 ? 12.356 -0.109 17.157 1.00 58.22 155 SER A N 1
ATOM 1237 C CA . SER A 1 155 ? 11.778 1.028 17.887 1.00 58.22 155 SER A CA 1
ATOM 1238 C C . SER A 1 155 ? 12.730 1.772 18.850 1.00 58.22 155 SER A C 1
ATOM 1240 O O . SER A 1 155 ? 12.271 2.611 19.621 1.00 58.22 155 SER A O 1
ATOM 1242 N N . GLY A 1 156 ? 14.042 1.505 18.808 1.00 51.59 156 GLY A N 1
ATOM 1243 C CA . GLY A 1 156 ? 15.061 2.148 19.651 1.00 51.59 15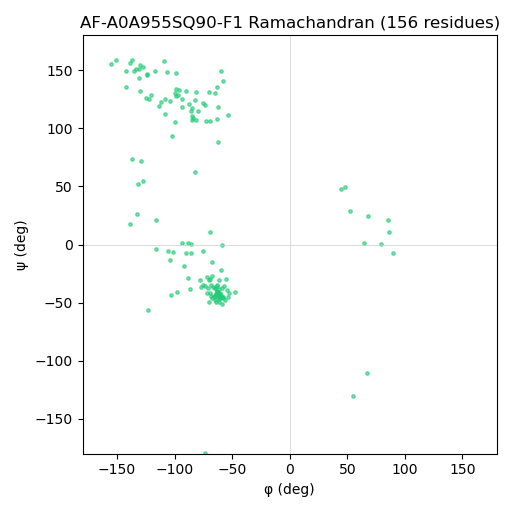6 GLY A CA 1
ATOM 1244 C C . GLY A 1 156 ? 15.962 3.182 18.958 1.00 51.59 156 GLY A C 1
ATOM 1245 O O . GLY A 1 156 ? 16.755 3.820 19.644 1.00 51.59 156 GLY A O 1
ATOM 1246 N N . GLU A 1 157 ? 15.865 3.359 17.637 1.00 46.81 157 GLU A N 1
ATOM 1247 C CA . GLU A 1 157 ? 16.772 4.218 16.855 1.00 46.81 157 GLU A CA 1
A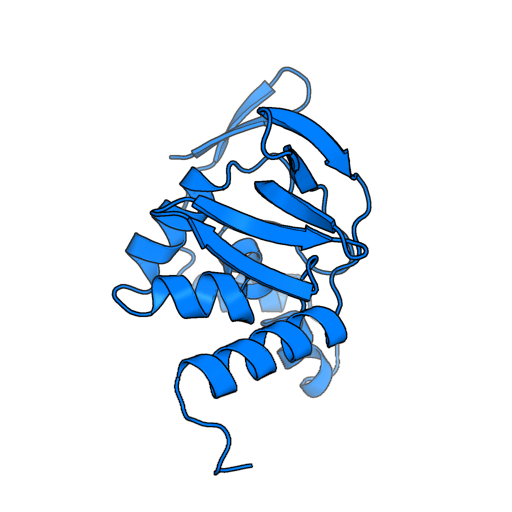TOM 1248 C C . GLU A 1 157 ? 15.993 5.207 15.969 1.00 46.81 157 GLU A C 1
ATOM 1250 O O . GLU A 1 157 ? 15.938 5.054 14.749 1.00 46.81 157 GLU A O 1
ATOM 1255 N N . ARG A 1 158 ? 15.359 6.227 16.556 1.00 48.19 158 ARG A N 1
ATOM 1256 C CA . ARG A 1 158 ? 14.940 7.433 15.821 1.00 48.19 158 ARG A CA 1
ATOM 1257 C C . ARG A 1 158 ? 15.139 8.681 16.664 1.00 48.19 158 ARG A C 1
ATOM 1259 O O . ARG A 1 158 ? 14.784 8.635 17.861 1.00 48.19 158 ARG A O 1
#

Solvent-accessible surface area (backbone atoms only — not comparable to full-atom values): 8839 Å² total; per-residue (Å²): 113,45,77,46,77,56,95,95,41,81,42,74,44,68,71,59,82,58,46,72,68,56,47,51,52,51,49,51,71,76,46,81,85,66,58,74,77,58,46,52,46,68,71,45,33,60,22,25,63,37,44,38,76,48,71,64,86,90,46,50,30,32,26,49,99,88,42,74,24,40,56,48,22,52,68,86,41,45,38,66,61,54,49,52,49,30,43,76,73,47,50,94,48,20,62,59,41,57,65,49,32,38,23,37,52,38,42,56,72,72,42,88,55,75,56,49,40,28,39,33,31,19,41,96,88,62,56,74,46,76,44,72,70,37,54,40,30,48,66,22,20,51,43,30,45,52,53,46,28,56,75,68,69,51,76,83,76,130